Protein AF-A0A1D2L6M6-F1 (afdb_monomer_lite)

Sequence (122 aa):
MKLMSSIGLTLIAVGSLLASIVLSYIAGYYVDEYDELSASMRDSGFFVLFVIILFFVNLGIVIFALTRTIKQTRFLLFIQLITVLMSVFLTVAIYCGYAETRDAIRETNNDPYFFLDDYIER

Structure (mmCIF, N/CA/C/O backbone):
data_AF-A0A1D2L6M6-F1
#
_entry.id   AF-A0A1D2L6M6-F1
#
loop_
_atom_site.group_PDB
_atom_site.id
_atom_site.type_symbol
_atom_site.label_atom_id
_atom_site.label_alt_id
_atom_site.label_comp_id
_atom_site.label_asym_id
_atom_site.label_entity_id
_atom_site.label_seq_id
_atom_site.pdbx_PDB_ins_code
_atom_site.Cartn_x
_atom_site.Cartn_y
_atom_site.Cartn_z
_atom_site.occupancy
_atom_site.B_iso_or_equiv
_atom_site.auth_seq_id
_atom_site.auth_comp_id
_atom_site.auth_asym_id
_atom_site.auth_atom_id
_atom_site.pdbx_PDB_model_num
ATOM 1 N N . MET A 1 1 ? -10.019 -9.515 23.834 1.00 62.34 1 MET A N 1
ATOM 2 C CA . MET A 1 1 ? -10.247 -9.893 22.417 1.00 62.34 1 MET A CA 1
ATOM 3 C C . MET A 1 1 ? -10.446 -8.681 21.510 1.00 62.34 1 MET A C 1
ATOM 5 O O . MET A 1 1 ? -9.588 -8.460 20.679 1.00 62.34 1 MET A O 1
ATOM 9 N N . LYS A 1 2 ? -11.483 -7.844 21.695 1.00 70.56 2 LYS A N 1
ATOM 10 C CA . LYS A 1 2 ? -11.763 -6.687 20.808 1.00 70.56 2 LYS A CA 1
ATOM 11 C C . LYS A 1 2 ? -10.590 -5.709 20.620 1.00 70.56 2 LYS A C 1
ATOM 13 O O . LYS A 1 2 ? -10.333 -5.290 19.501 1.00 70.56 2 LYS A O 1
ATOM 18 N N . LEU A 1 3 ? -9.874 -5.391 21.703 1.00 74.62 3 LEU A N 1
ATOM 19 C CA . LEU A 1 3 ? -8.709 -4.501 21.662 1.00 74.62 3 LEU A CA 1
ATOM 20 C C . LEU A 1 3 ? -7.544 -5.123 20.872 1.00 74.62 3 LEU A C 1
ATOM 22 O O . LEU A 1 3 ? -6.972 -4.470 20.013 1.00 74.62 3 LEU A O 1
ATOM 26 N N . MET A 1 4 ? -7.256 -6.412 21.098 1.00 80.31 4 MET A N 1
ATOM 27 C CA . MET A 1 4 ? -6.227 -7.146 20.349 1.00 80.31 4 MET A CA 1
ATOM 28 C C . MET A 1 4 ? -6.561 -7.252 18.859 1.00 80.31 4 MET A C 1
ATOM 30 O O . MET A 1 4 ? -5.673 -7.086 18.033 1.00 80.31 4 MET A O 1
ATOM 34 N N . SER A 1 5 ? -7.833 -7.470 18.504 1.00 83.00 5 SER A N 1
ATOM 35 C CA . SER A 1 5 ? -8.266 -7.473 17.102 1.00 83.00 5 SER A CA 1
ATOM 36 C C . SER A 1 5 ? -8.086 -6.105 16.441 1.00 83.00 5 SER A C 1
ATOM 38 O O . SER A 1 5 ? -7.595 -6.044 15.323 1.00 83.00 5 SER A O 1
ATOM 40 N N . SER A 1 6 ? -8.434 -5.011 17.129 1.00 84.19 6 SER A N 1
ATOM 41 C CA . SER A 1 6 ? -8.251 -3.653 16.598 1.00 84.19 6 SER A CA 1
ATOM 42 C C . SER A 1 6 ? -6.771 -3.315 16.403 1.00 84.19 6 SER A C 1
ATOM 44 O O . SER A 1 6 ? -6.402 -2.839 15.337 1.00 84.19 6 SER A O 1
ATOM 46 N N . ILE A 1 7 ? -5.916 -3.650 17.381 1.00 86.31 7 ILE A N 1
ATOM 47 C CA . ILE A 1 7 ? -4.458 -3.475 17.281 1.00 86.31 7 ILE A CA 1
ATOM 48 C C . ILE A 1 7 ? -3.896 -4.283 16.108 1.00 86.31 7 ILE A C 1
ATOM 50 O O . ILE A 1 7 ? -3.151 -3.738 15.300 1.00 86.31 7 ILE A O 1
ATOM 54 N N . GLY A 1 8 ? -4.280 -5.558 15.976 1.00 86.38 8 GLY A N 1
ATOM 55 C CA . GLY A 1 8 ? -3.846 -6.399 14.859 1.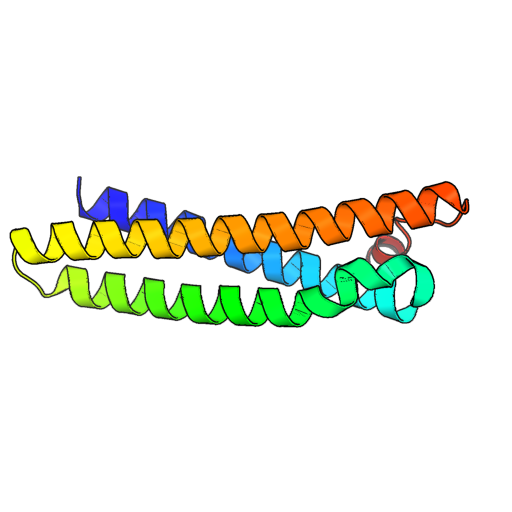00 86.38 8 GLY A CA 1
ATOM 56 C C . GLY A 1 8 ? -4.246 -5.819 13.500 1.00 86.38 8 GLY A C 1
ATOM 57 O O . GLY A 1 8 ? -3.419 -5.743 12.597 1.00 86.38 8 GLY A O 1
ATOM 58 N N . LEU A 1 9 ? -5.483 -5.333 13.371 1.00 88.69 9 LEU A N 1
ATOM 59 C CA . LEU A 1 9 ? -5.966 -4.673 12.154 1.00 88.69 9 LEU A CA 1
ATOM 60 C C . LEU A 1 9 ? -5.202 -3.379 11.847 1.00 88.69 9 LEU A C 1
ATOM 62 O O . LEU A 1 9 ? -4.869 -3.124 10.692 1.00 88.69 9 LEU A O 1
ATOM 66 N N . THR A 1 10 ? -4.882 -2.578 12.862 1.00 88.81 10 THR A N 1
ATOM 67 C CA . THR A 1 10 ? -4.078 -1.364 12.684 1.00 88.81 10 THR A CA 1
ATOM 68 C C . THR A 1 10 ? -2.646 -1.687 12.265 1.00 88.81 10 THR A C 1
ATOM 70 O O . THR A 1 10 ? -2.119 -1.010 11.390 1.00 88.81 10 THR A O 1
ATOM 73 N N . LEU A 1 11 ? -2.027 -2.737 12.812 1.00 92.81 11 LEU A N 1
ATOM 74 C CA . LEU A 1 11 ? -0.691 -3.171 12.382 1.00 92.81 11 LEU A CA 1
ATOM 75 C C . LEU A 1 11 ? -0.674 -3.590 10.907 1.00 92.81 11 LEU A C 1
ATOM 77 O O . LEU A 1 11 ? 0.249 -3.220 10.185 1.00 92.81 11 LEU A O 1
ATOM 81 N N . ILE A 1 12 ? -1.712 -4.293 10.441 1.00 92.19 12 ILE A N 1
ATOM 82 C CA . ILE A 1 12 ? -1.856 -4.629 9.016 1.00 92.19 12 ILE A CA 1
ATOM 83 C C . ILE A 1 12 ? -1.993 -3.349 8.182 1.00 92.19 12 ILE A C 1
ATOM 85 O O . ILE A 1 12 ? -1.297 -3.209 7.183 1.00 92.19 12 ILE A O 1
ATOM 89 N N . ALA A 1 13 ? -2.818 -2.388 8.615 1.00 89.25 13 ALA A N 1
ATOM 90 C CA . ALA A 1 13 ? -2.971 -1.109 7.916 1.00 89.25 13 ALA A CA 1
ATOM 91 C C . ALA A 1 13 ? -1.647 -0.332 7.801 1.00 89.25 13 ALA A C 1
ATOM 93 O O . ALA A 1 13 ? -1.344 0.202 6.736 1.00 89.25 13 ALA A O 1
ATOM 94 N N . VAL A 1 14 ? -0.850 -0.291 8.877 1.00 93.31 14 VAL A N 1
ATOM 95 C CA . VAL A 1 14 ? 0.492 0.320 8.870 1.00 93.31 14 VAL A CA 1
ATOM 96 C C . VAL A 1 14 ? 1.402 -0.403 7.878 1.00 93.31 14 VAL A C 1
ATOM 98 O O . VAL A 1 14 ? 2.059 0.249 7.071 1.00 93.31 14 VAL A O 1
ATOM 101 N N . GLY A 1 15 ? 1.423 -1.739 7.903 1.00 91.88 15 GLY A N 1
ATOM 102 C CA . GLY A 1 15 ? 2.224 -2.538 6.974 1.00 91.88 15 GLY A CA 1
ATOM 103 C C . GLY A 1 15 ? 1.858 -2.281 5.510 1.00 91.88 15 GLY A C 1
ATOM 104 O O . GLY A 1 15 ? 2.742 -2.038 4.692 1.00 91.88 15 GLY A O 1
ATOM 105 N N . SER A 1 16 ? 0.561 -2.253 5.189 1.00 90.56 16 SER A N 1
ATOM 106 C CA . SER A 1 16 ? 0.060 -1.924 3.848 1.00 90.56 16 SER A CA 1
ATOM 107 C C . SER A 1 16 ? 0.447 -0.514 3.408 1.00 90.56 16 SER A C 1
ATOM 109 O O . SER A 1 16 ? 0.857 -0.317 2.264 1.00 90.56 16 SER A O 1
ATOM 111 N N . LEU A 1 17 ? 0.369 0.468 4.311 1.00 92.75 17 LEU A N 1
ATOM 112 C CA . LEU A 1 17 ? 0.786 1.838 4.024 1.00 92.75 17 LEU A CA 1
ATOM 113 C C . LEU A 1 17 ? 2.278 1.910 3.682 1.00 92.75 17 LEU A C 1
ATOM 115 O O . LEU A 1 17 ? 2.636 2.456 2.641 1.00 92.75 17 LEU A O 1
ATOM 119 N N . LEU A 1 18 ? 3.136 1.326 4.523 1.00 93.06 18 LEU A N 1
ATOM 120 C CA . LEU A 1 18 ? 4.584 1.327 4.302 1.00 93.06 18 LEU A CA 1
ATOM 121 C C . LEU A 1 18 ? 4.955 0.627 2.991 1.00 93.06 18 LEU A C 1
ATOM 123 O O . LEU A 1 18 ? 5.720 1.179 2.204 1.00 93.06 18 LEU A O 1
ATOM 127 N N . ALA A 1 19 ? 4.367 -0.541 2.720 1.00 92.19 19 ALA A N 1
ATOM 128 C CA . ALA A 1 19 ? 4.582 -1.258 1.467 1.00 92.19 19 ALA A CA 1
ATOM 129 C C . ALA A 1 19 ? 4.156 -0.427 0.245 1.00 92.19 19 ALA A C 1
ATOM 131 O O . ALA A 1 19 ? 4.881 -0.374 -0.745 1.00 92.19 19 ALA A O 1
ATOM 132 N N . SER A 1 20 ? 3.019 0.270 0.331 1.00 90.50 20 SER A N 1
ATOM 133 C CA . SER A 1 20 ? 2.531 1.125 -0.759 1.00 90.50 20 SER A CA 1
ATOM 134 C C . SER A 1 20 ? 3.469 2.304 -1.020 1.00 90.50 20 SER A C 1
ATOM 136 O O . SER A 1 20 ? 3.763 2.595 -2.173 1.00 90.50 20 SER A O 1
ATOM 138 N N . ILE A 1 21 ? 3.983 2.953 0.032 1.00 89.25 21 ILE A N 1
ATOM 139 C CA . ILE A 1 21 ? 4.944 4.062 -0.096 1.00 89.25 21 ILE A CA 1
ATOM 140 C C . ILE A 1 21 ? 6.233 3.589 -0.774 1.00 89.25 21 ILE A C 1
ATOM 142 O O . ILE A 1 21 ? 6.698 4.237 -1.708 1.00 89.25 21 ILE A O 1
ATOM 146 N N . VAL A 1 22 ? 6.789 2.454 -0.339 1.00 90.25 22 VAL A N 1
ATOM 147 C CA . VAL A 1 22 ? 8.017 1.894 -0.930 1.00 90.25 22 VAL A CA 1
ATOM 148 C C . VAL A 1 22 ? 7.808 1.557 -2.406 1.00 90.25 22 VAL A C 1
ATOM 150 O O . VAL A 1 22 ? 8.625 1.934 -3.239 1.00 90.25 22 VAL A O 1
ATOM 153 N N . LEU A 1 23 ? 6.696 0.906 -2.753 1.00 89.25 23 LEU A N 1
ATOM 154 C CA . LEU A 1 23 ? 6.393 0.580 -4.147 1.00 89.25 23 LEU A CA 1
ATOM 155 C C . LEU A 1 23 ? 6.170 1.832 -5.003 1.00 89.25 23 LEU A C 1
ATOM 157 O O . LEU A 1 23 ? 6.614 1.861 -6.144 1.00 89.25 23 LEU A O 1
ATOM 161 N N . SER A 1 24 ? 5.535 2.871 -4.454 1.00 87.31 24 SER A N 1
ATOM 162 C CA . SER A 1 24 ? 5.368 4.157 -5.142 1.00 87.31 24 SER A CA 1
ATOM 163 C C . SER A 1 24 ? 6.695 4.844 -5.422 1.00 87.31 24 SER A C 1
ATOM 165 O O . SER A 1 24 ? 6.839 5.503 -6.446 1.00 87.31 24 SER A O 1
ATOM 167 N N . TYR A 1 25 ? 7.640 4.733 -4.490 1.00 86.62 25 TYR A N 1
ATOM 168 C CA . TYR A 1 25 ? 8.968 5.300 -4.658 1.00 86.62 25 TYR A CA 1
ATOM 169 C C . TYR A 1 25 ? 9.714 4.593 -5.791 1.00 86.62 25 TYR A C 1
ATOM 171 O O . TYR A 1 25 ? 10.220 5.255 -6.689 1.00 86.62 25 TYR A O 1
ATOM 179 N N . ILE A 1 26 ? 9.694 3.255 -5.806 1.00 85.69 26 ILE A N 1
ATOM 180 C CA . ILE A 1 26 ? 10.302 2.464 -6.887 1.00 85.69 26 ILE A CA 1
ATOM 181 C C . ILE A 1 26 ? 9.611 2.742 -8.231 1.00 85.69 26 ILE A C 1
ATOM 183 O O . ILE A 1 26 ? 10.280 2.868 -9.252 1.00 85.69 26 ILE A O 1
ATOM 187 N N . ALA A 1 27 ? 8.284 2.900 -8.232 1.00 85.25 27 ALA A N 1
ATOM 188 C CA . ALA A 1 27 ? 7.535 3.281 -9.426 1.00 85.25 27 ALA A CA 1
ATOM 189 C C . ALA A 1 27 ? 8.022 4.609 -10.025 1.00 85.25 27 ALA A C 1
ATOM 191 O O . ALA A 1 27 ? 8.089 4.720 -11.243 1.00 85.25 27 ALA A O 1
ATOM 192 N N . GLY A 1 28 ? 8.405 5.582 -9.189 1.00 85.06 28 GLY A N 1
ATOM 193 C CA . GLY A 1 28 ? 8.999 6.841 -9.646 1.00 85.06 28 GLY A CA 1
ATOM 194 C C . GLY A 1 28 ? 10.254 6.623 -10.494 1.00 85.06 28 GLY A C 1
ATOM 195 O O . GLY A 1 28 ? 10.319 7.126 -11.608 1.00 85.06 28 GLY A O 1
ATOM 196 N N . TYR A 1 29 ? 11.187 5.784 -10.027 1.00 86.19 29 TYR A N 1
ATOM 197 C CA . TYR A 1 29 ? 12.397 5.444 -10.789 1.00 86.19 29 TYR A CA 1
ATOM 198 C C . TYR A 1 29 ? 12.069 4.800 -12.136 1.00 86.19 29 TYR A C 1
ATOM 200 O O . TYR A 1 29 ? 12.659 5.152 -13.152 1.00 86.19 29 TYR A O 1
ATOM 208 N N . TYR A 1 30 ? 11.125 3.856 -12.160 1.00 84.75 30 TYR A N 1
ATOM 209 C CA . TYR A 1 30 ? 10.745 3.181 -13.401 1.00 84.75 30 TYR A CA 1
ATOM 210 C C . TYR A 1 30 ? 10.047 4.107 -14.397 1.00 84.75 30 TYR A C 1
ATOM 212 O O . TYR A 1 30 ? 10.240 3.931 -15.596 1.00 84.75 30 TYR A O 1
ATOM 220 N N . VAL A 1 31 ? 9.268 5.080 -13.924 1.00 85.44 31 VAL A N 1
ATOM 221 C CA . VAL A 1 31 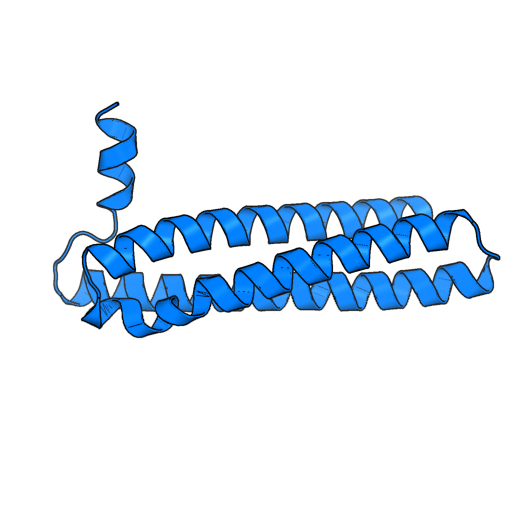? 8.661 6.103 -14.788 1.00 85.44 31 VAL A CA 1
ATOM 222 C C . VAL A 1 31 ? 9.715 7.040 -15.364 1.00 85.44 31 VAL A C 1
ATOM 224 O O . VAL A 1 31 ? 9.656 7.349 -16.551 1.00 85.44 31 VAL A O 1
ATOM 227 N N . ASP A 1 32 ? 10.700 7.439 -14.562 1.00 85.69 32 ASP A N 1
ATOM 228 C CA . ASP A 1 32 ? 11.754 8.345 -15.017 1.00 85.69 32 ASP A CA 1
ATOM 229 C C . ASP A 1 32 ? 12.698 7.683 -16.043 1.00 85.69 32 ASP A C 1
ATOM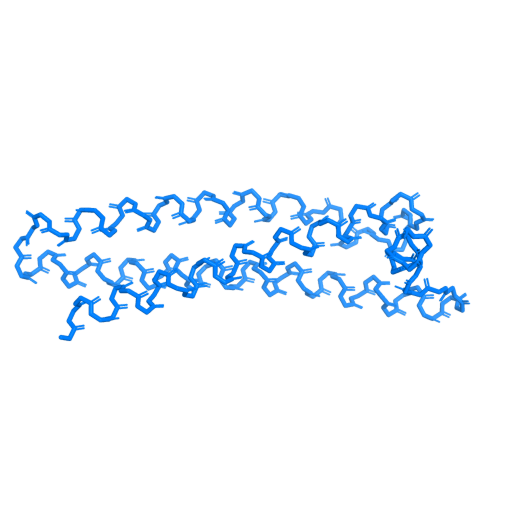 231 O O . ASP A 1 32 ? 13.057 8.314 -17.037 1.00 85.69 32 ASP A O 1
ATOM 235 N N . GLU A 1 33 ? 13.068 6.412 -15.843 1.00 84.75 33 GLU A N 1
ATOM 236 C CA . GLU A 1 33 ? 14.024 5.698 -16.711 1.00 84.75 33 GLU A CA 1
ATOM 237 C C . GLU A 1 33 ? 13.348 4.968 -17.888 1.00 84.75 33 GLU A C 1
ATOM 239 O O . GLU A 1 33 ? 13.887 4.901 -18.994 1.00 84.75 33 GLU A O 1
ATOM 244 N N . TYR A 1 34 ? 12.151 4.414 -17.669 1.00 84.94 34 TYR A N 1
ATOM 245 C CA . TYR A 1 34 ? 11.460 3.522 -18.603 1.00 84.94 34 TYR A CA 1
ATOM 246 C C . TYR A 1 34 ? 9.976 3.906 -18.778 1.00 84.94 34 TYR A C 1
ATOM 248 O O . TYR A 1 34 ? 9.089 3.062 -18.623 1.00 84.94 34 TYR A O 1
ATOM 256 N N . ASP A 1 35 ? 9.688 5.170 -19.112 1.00 82.62 35 ASP A N 1
ATOM 257 C CA . ASP A 1 35 ? 8.328 5.747 -19.240 1.00 82.62 35 ASP A CA 1
ATOM 258 C C . ASP A 1 35 ? 7.349 4.855 -20.043 1.00 82.62 35 ASP A C 1
ATOM 260 O O . ASP A 1 35 ? 6.245 4.550 -19.592 1.00 82.62 35 ASP A O 1
ATOM 264 N N . GLU A 1 36 ? 7.770 4.320 -21.197 1.00 83.06 36 GLU A N 1
ATOM 265 C CA . GLU A 1 36 ? 6.909 3.455 -22.026 1.00 83.06 36 GLU A CA 1
ATOM 266 C C . GLU A 1 36 ? 6.623 2.077 -21.397 1.00 83.06 36 GLU A C 1
ATOM 268 O O . GLU A 1 36 ? 5.537 1.524 -21.586 1.00 83.06 36 GLU A O 1
ATOM 273 N N . LEU A 1 37 ? 7.566 1.519 -20.629 1.00 82.50 37 LEU A N 1
ATOM 274 C CA . LEU A 1 37 ? 7.444 0.191 -20.001 1.00 82.50 37 LEU A CA 1
ATOM 275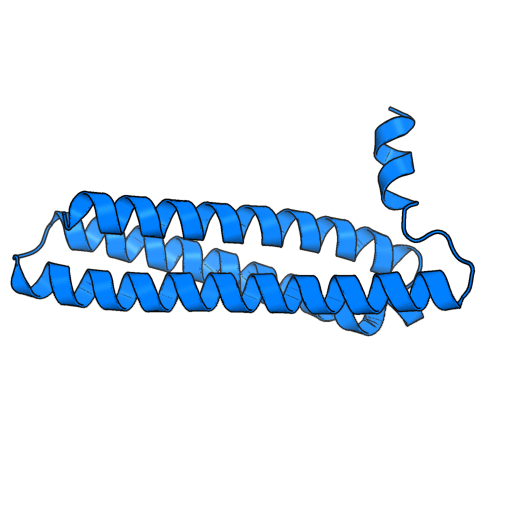 C C . LEU A 1 37 ? 6.779 0.254 -18.615 1.00 82.50 37 LEU A C 1
ATOM 277 O O . LEU A 1 37 ? 6.326 -0.762 -18.085 1.00 82.50 37 LEU A O 1
ATOM 281 N N . SER A 1 38 ? 6.699 1.447 -18.029 1.00 80.38 38 SER A N 1
ATOM 282 C CA . SER A 1 38 ? 6.157 1.713 -16.693 1.00 80.38 38 SER A CA 1
ATOM 283 C C . SER A 1 38 ? 4.742 2.301 -16.716 1.00 80.38 38 SER A C 1
ATOM 285 O O . SER A 1 38 ? 4.219 2.732 -15.686 1.00 80.38 38 SER A O 1
ATOM 287 N N . ALA A 1 39 ? 4.064 2.260 -17.869 1.00 80.88 39 ALA A N 1
ATOM 288 C CA . ALA A 1 39 ? 2.704 2.773 -18.026 1.00 80.88 39 ALA A CA 1
ATOM 289 C C . ALA A 1 39 ? 1.711 2.200 -16.990 1.00 80.88 39 ALA A C 1
ATOM 291 O O . ALA A 1 39 ? 0.866 2.937 -16.481 1.00 80.88 39 ALA A O 1
ATOM 292 N N . SER A 1 40 ? 1.842 0.918 -16.620 1.00 79.06 40 SER A N 1
ATOM 293 C CA . SER A 1 40 ? 1.022 0.256 -15.587 1.00 79.06 40 SER A CA 1
ATOM 294 C C . SER A 1 40 ? 1.244 0.811 -14.171 1.00 79.06 40 SER A C 1
ATOM 296 O O . SER A 1 40 ? 0.392 0.654 -13.295 1.00 79.06 40 SER A O 1
ATOM 298 N N . MET A 1 41 ? 2.361 1.497 -13.933 1.00 82.25 41 MET A N 1
ATOM 299 C CA . MET A 1 41 ? 2.711 2.115 -12.656 1.00 82.25 41 MET A CA 1
ATOM 300 C C . MET A 1 41 ? 2.388 3.598 -12.568 1.00 82.25 41 MET A C 1
ATOM 302 O O . MET A 1 41 ? 2.454 4.167 -11.476 1.00 82.25 41 MET A O 1
ATOM 306 N N . ARG A 1 42 ? 2.003 4.232 -13.672 1.00 79.12 42 ARG A N 1
ATOM 307 C CA . ARG A 1 42 ? 1.699 5.665 -13.703 1.00 79.12 42 ARG A CA 1
ATOM 308 C C . ARG A 1 42 ? 0.566 6.050 -12.741 1.00 79.12 42 ARG A C 1
ATOM 310 O O . ARG A 1 42 ? 0.589 7.125 -12.146 1.00 79.12 42 ARG A O 1
ATOM 317 N N . ASP A 1 43 ? -0.361 5.124 -12.504 1.00 78.06 43 ASP A N 1
ATOM 318 C CA . ASP A 1 43 ? -1.478 5.290 -11.567 1.00 78.06 43 ASP A CA 1
ATOM 319 C C . ASP A 1 43 ? -1.132 4.904 -10.113 1.00 78.06 43 ASP A C 1
ATOM 321 O O . ASP A 1 43 ? -1.938 5.114 -9.200 1.00 78.06 43 ASP A O 1
ATOM 325 N N . SER A 1 44 ? 0.071 4.376 -9.849 1.00 80.31 44 SER A N 1
ATOM 326 C CA . SER A 1 44 ? 0.486 3.932 -8.508 1.00 80.31 44 SER A CA 1
ATOM 327 C C . SER A 1 44 ? 0.395 5.051 -7.465 1.00 80.31 44 SER A C 1
ATOM 329 O O . SER A 1 44 ? -0.104 4.819 -6.362 1.00 80.31 44 SER A O 1
ATOM 331 N N . GLY A 1 45 ? 0.763 6.286 -7.829 1.00 79.31 45 GLY A N 1
ATOM 332 C CA . GLY A 1 45 ? 0.670 7.449 -6.943 1.00 79.31 45 GLY A CA 1
ATOM 333 C C . GLY A 1 45 ? -0.764 7.753 -6.490 1.00 79.31 45 GLY A C 1
ATOM 334 O O . GLY A 1 45 ? -0.993 8.111 -5.331 1.00 79.31 45 GLY A O 1
ATOM 335 N N . PHE A 1 46 ? -1.755 7.537 -7.362 1.00 84.44 46 PHE A N 1
ATOM 336 C CA . PHE A 1 46 ? -3.168 7.690 -7.010 1.00 84.44 46 PHE A CA 1
ATOM 337 C C . PHE A 1 46 ? -3.614 6.612 -6.016 1.00 84.44 46 PHE A C 1
ATOM 339 O O . PHE A 1 46 ? -4.245 6.924 -5.003 1.00 84.44 46 PHE A O 1
ATOM 346 N N . PHE A 1 47 ? -3.238 5.350 -6.242 1.00 84.50 47 PHE A N 1
ATOM 347 C CA . PHE A 1 47 ? -3.565 4.264 -5.314 1.00 84.50 47 PHE A CA 1
ATOM 348 C C . PHE A 1 47 ? -2.927 4.460 -3.934 1.00 84.50 47 PHE A C 1
ATOM 350 O O . PHE A 1 47 ? -3.576 4.209 -2.917 1.00 84.50 47 PHE A O 1
ATOM 357 N N . VAL A 1 48 ? -1.702 4.981 -3.874 1.00 88.56 48 VAL A N 1
ATOM 358 C CA . VAL A 1 48 ? -1.006 5.285 -2.611 1.00 88.56 48 VAL A CA 1
ATOM 359 C C . VAL A 1 48 ? -1.739 6.369 -1.828 1.00 88.56 48 VAL A C 1
ATOM 361 O O . VAL A 1 48 ? -1.939 6.221 -0.620 1.00 88.56 48 VAL A O 1
ATOM 364 N N . LEU A 1 49 ? -2.215 7.422 -2.503 1.00 89.62 49 LEU A N 1
ATOM 365 C CA . LEU A 1 49 ? -3.038 8.455 -1.871 1.00 89.62 49 LEU A CA 1
ATOM 366 C C . LEU A 1 49 ? -4.307 7.854 -1.245 1.00 89.62 49 LEU A C 1
ATOM 368 O O . LEU A 1 49 ? -4.658 8.186 -0.110 1.00 89.62 49 LEU A O 1
ATOM 372 N N . PHE A 1 50 ? -4.961 6.919 -1.938 1.00 90.69 50 PHE A N 1
ATOM 373 C CA . PHE A 1 50 ? -6.109 6.193 -1.389 1.00 90.69 50 PHE A CA 1
ATOM 374 C C . PHE A 1 50 ? -5.743 5.348 -0.164 1.00 90.69 50 PHE A C 1
ATOM 376 O O . PHE A 1 50 ? -6.484 5.357 0.822 1.00 90.69 50 PHE A O 1
ATOM 383 N N . VAL A 1 51 ? -4.596 4.664 -0.175 1.00 90.44 51 VAL A N 1
ATOM 384 C CA . VAL A 1 51 ? -4.106 3.901 0.986 1.00 90.44 51 VAL A CA 1
ATOM 385 C C . VAL A 1 51 ? -3.860 4.826 2.187 1.00 90.44 51 VAL A C 1
ATOM 387 O O . VAL A 1 51 ? -4.258 4.481 3.302 1.00 90.44 51 VAL A O 1
ATOM 390 N N . ILE A 1 52 ? -3.294 6.021 1.973 1.00 91.69 52 ILE A N 1
ATOM 391 C CA . ILE A 1 52 ? -3.097 7.042 3.021 1.00 91.69 52 ILE A CA 1
ATOM 392 C C . ILE A 1 52 ? -4.440 7.494 3.609 1.00 91.69 52 ILE A C 1
ATOM 394 O O . ILE A 1 52 ? -4.600 7.546 4.831 1.00 91.69 52 ILE A O 1
ATOM 398 N N . ILE A 1 53 ? -5.430 7.788 2.762 1.00 93.31 53 ILE A N 1
ATOM 399 C CA . ILE A 1 53 ? -6.769 8.188 3.220 1.00 93.31 53 ILE A CA 1
ATOM 400 C C . ILE A 1 53 ? -7.396 7.071 4.065 1.00 93.31 53 ILE A C 1
ATOM 402 O O . ILE A 1 53 ? -7.887 7.329 5.166 1.00 93.31 53 ILE A O 1
ATOM 406 N N . LEU A 1 54 ? -7.336 5.822 3.594 1.00 92.38 54 LEU A N 1
ATOM 407 C CA . LEU A 1 54 ? -7.859 4.666 4.326 1.00 92.38 54 LEU A CA 1
ATOM 408 C C . LEU A 1 54 ? -7.135 4.446 5.660 1.00 92.38 54 LEU A C 1
ATOM 410 O O . LEU A 1 54 ? -7.773 4.053 6.639 1.00 92.38 54 LEU A O 1
ATOM 414 N N . PHE A 1 55 ? -5.840 4.752 5.742 1.00 92.19 55 PHE A N 1
ATOM 415 C CA . PHE A 1 55 ? -5.095 4.710 6.997 1.00 92.19 55 PHE A CA 1
ATOM 416 C C . PHE A 1 55 ? -5.634 5.722 8.021 1.00 92.19 55 PHE A C 1
ATOM 418 O O . PHE A 1 55 ? -5.906 5.353 9.166 1.00 92.19 55 PHE A O 1
ATOM 425 N N . PHE A 1 56 ? -5.882 6.972 7.619 1.00 92.50 56 PHE A N 1
ATOM 426 C CA . PHE A 1 56 ? -6.490 7.966 8.515 1.00 92.50 56 PHE A CA 1
ATOM 427 C C . PHE A 1 56 ? -7.927 7.606 8.908 1.00 92.50 56 PHE A C 1
ATOM 429 O O . PHE A 1 56 ? -8.313 7.790 10.065 1.00 92.50 56 PHE A O 1
ATOM 436 N N . VAL A 1 57 ? -8.703 7.028 7.987 1.00 92.56 57 VAL A N 1
ATOM 437 C CA . VAL A 1 57 ? -10.030 6.476 8.301 1.00 92.56 57 VAL A CA 1
ATOM 438 C C . VAL A 1 57 ? -9.913 5.354 9.340 1.00 92.56 57 VAL A C 1
ATOM 440 O O . VAL A 1 57 ? -10.676 5.345 10.308 1.00 92.56 57 VAL A O 1
ATOM 443 N N . ASN A 1 58 ? -8.928 4.456 9.211 1.00 90.62 58 ASN A N 1
ATOM 444 C CA . ASN A 1 58 ? -8.660 3.399 10.192 1.00 90.62 58 ASN A CA 1
ATOM 445 C C . ASN A 1 58 ? -8.357 3.979 11.580 1.00 90.62 58 ASN A C 1
ATOM 447 O O . ASN A 1 58 ? -8.979 3.565 12.559 1.00 90.62 58 ASN A O 1
ATOM 451 N N . LEU A 1 59 ? -7.473 4.980 11.663 1.00 89.12 59 LEU A N 1
ATOM 452 C CA . LEU A 1 59 ? -7.159 5.672 12.918 1.00 89.12 59 LEU A CA 1
ATOM 453 C C . LEU A 1 59 ? -8.405 6.310 13.546 1.00 89.12 59 LEU A C 1
ATOM 455 O O . LEU A 1 59 ? -8.644 6.150 14.745 1.00 89.12 59 LEU A O 1
ATOM 459 N N . GLY A 1 60 ? -9.235 6.973 12.737 1.00 86.50 60 GLY A N 1
ATOM 460 C CA . GLY A 1 60 ? -10.503 7.546 13.187 1.00 86.50 60 GLY A CA 1
ATOM 461 C C . GLY A 1 60 ? -11.442 6.495 13.786 1.00 86.50 60 GLY A C 1
ATOM 462 O O . GLY A 1 60 ? -12.008 6.714 14.860 1.00 86.50 60 GLY A O 1
ATOM 463 N N . ILE A 1 61 ? -11.556 5.327 13.145 1.00 87.81 61 ILE A N 1
ATOM 464 C CA . ILE A 1 61 ? -12.371 4.205 13.634 1.00 87.81 61 ILE A CA 1
ATOM 465 C C . ILE A 1 61 ? -11.840 3.675 14.971 1.00 87.81 61 ILE A C 1
ATOM 467 O O . ILE A 1 61 ? -12.637 3.430 15.878 1.00 87.81 61 ILE A O 1
ATOM 471 N N . VAL A 1 62 ? -10.520 3.531 15.122 1.00 86.00 62 VAL A N 1
ATOM 472 C CA . VAL A 1 62 ? -9.895 3.068 16.374 1.00 86.00 62 VAL A CA 1
ATOM 473 C C . VAL A 1 62 ? -10.200 4.031 17.522 1.00 86.00 62 VAL A C 1
ATOM 475 O O . VAL A 1 62 ? -10.678 3.599 18.573 1.00 86.00 62 VAL A O 1
ATOM 478 N N . ILE A 1 63 ? -10.005 5.337 17.314 1.00 84.31 63 ILE A N 1
ATOM 479 C CA . ILE A 1 63 ? -10.290 6.369 18.325 1.00 84.31 63 ILE A CA 1
ATOM 480 C C . ILE A 1 63 ? -11.775 6.337 18.724 1.00 84.31 63 ILE A C 1
ATOM 482 O O . ILE A 1 63 ? -12.112 6.349 19.912 1.00 84.31 63 ILE A O 1
ATOM 486 N N . PHE A 1 64 ? -12.678 6.225 17.747 1.00 82.62 64 PHE A N 1
ATOM 487 C CA . PHE A 1 64 ? -14.116 6.116 18.010 1.00 82.62 64 PHE A CA 1
ATOM 488 C C . PHE A 1 64 ? -14.504 4.814 18.723 1.00 82.62 64 PHE A C 1
ATOM 490 O O . PHE A 1 64 ? -15.431 4.805 19.536 1.00 82.62 64 PHE A O 1
ATOM 497 N N . ALA A 1 65 ? -13.815 3.707 18.446 1.00 81.06 65 ALA A N 1
ATOM 498 C CA . ALA A 1 65 ? -14.098 2.414 19.058 1.00 81.06 65 ALA A CA 1
ATOM 499 C C . ALA A 1 65 ? -13.754 2.380 20.556 1.00 81.06 65 ALA A C 1
ATOM 501 O O . ALA A 1 65 ? -14.420 1.658 21.305 1.00 81.06 65 ALA A O 1
ATOM 502 N N . LEU A 1 66 ? -12.772 3.177 20.995 1.00 76.50 66 LEU A N 1
ATOM 503 C CA . LEU A 1 66 ? -12.337 3.274 22.395 1.00 76.50 66 LEU A CA 1
ATOM 504 C C . LEU A 1 66 ? -13.332 4.018 23.303 1.00 76.50 66 LEU A C 1
ATOM 506 O O . LEU A 1 66 ? -13.328 3.802 24.511 1.00 76.50 66 LEU A O 1
ATOM 510 N N . THR A 1 67 ? -14.202 4.863 22.744 1.00 77.25 67 THR A N 1
ATOM 511 C CA . THR A 1 67 ? -15.098 5.753 23.513 1.00 77.25 67 THR A CA 1
ATOM 512 C C . THR A 1 67 ? -16.559 5.284 23.565 1.00 77.25 67 THR A C 1
ATOM 514 O O . THR A 1 67 ? -17.405 5.944 24.168 1.00 77.25 67 THR A O 1
ATOM 517 N N . ARG A 1 68 ? -16.898 4.153 22.929 1.00 73.50 68 ARG A N 1
ATOM 518 C CA . ARG A 1 68 ? -18.288 3.740 22.645 1.00 73.50 68 ARG A CA 1
ATOM 519 C C . ARG A 1 68 ? -18.706 2.434 23.333 1.00 73.50 68 ARG A C 1
ATOM 521 O O . ARG A 1 68 ? -17.896 1.638 23.796 1.00 73.50 68 ARG A O 1
ATOM 528 N N . THR A 1 69 ? -20.021 2.200 23.362 1.00 71.81 69 THR A N 1
ATOM 529 C CA . THR A 1 69 ? -20.650 1.012 23.969 1.00 71.81 69 THR A CA 1
ATOM 530 C C . THR A 1 69 ? -20.330 -0.298 23.230 1.00 71.81 69 THR A C 1
ATOM 532 O O . THR A 1 69 ? -20.098 -0.320 22.022 1.00 71.81 69 THR A O 1
ATOM 535 N N . ILE A 1 70 ? -20.439 -1.434 23.935 1.00 67.00 70 ILE A N 1
ATOM 536 C CA . ILE A 1 70 ? -20.061 -2.787 23.471 1.00 67.00 70 ILE A CA 1
ATOM 537 C C . ILE A 1 70 ? -20.644 -3.183 22.098 1.00 67.00 70 ILE A C 1
ATOM 539 O O . ILE A 1 70 ? -19.951 -3.878 21.342 1.00 67.00 70 ILE A O 1
ATOM 543 N N . LYS A 1 71 ? -21.895 -2.803 21.782 1.00 71.00 71 LYS A N 1
ATOM 544 C CA . LYS A 1 71 ? -22.552 -3.114 20.493 1.00 71.00 71 LYS A CA 1
ATOM 545 C C . LYS A 1 71 ? -21.995 -2.255 19.353 1.00 71.00 71 LYS A C 1
ATOM 547 O O . LYS A 1 71 ? -21.680 -2.794 18.296 1.00 71.00 71 LYS A O 1
ATOM 552 N N . GLN A 1 72 ? -21.790 -0.960 19.595 1.00 76.06 72 GLN A N 1
ATOM 553 C CA . GLN A 1 72 ? -21.207 -0.026 18.625 1.00 76.06 72 GLN A CA 1
ATOM 554 C C . GLN A 1 72 ? -19.748 -0.383 18.307 1.00 76.06 72 GLN A C 1
ATOM 556 O O . GLN A 1 72 ? -19.356 -0.359 17.145 1.00 76.06 72 GLN A O 1
ATOM 561 N N . THR A 1 73 ? -18.974 -0.847 19.294 1.00 78.69 73 THR A N 1
ATOM 562 C CA . THR A 1 73 ? -17.593 -1.311 19.074 1.00 78.69 73 THR A CA 1
ATOM 563 C C . THR A 1 73 ? -17.506 -2.481 18.086 1.00 78.69 73 THR A C 1
ATOM 565 O O . THR A 1 73 ? -16.556 -2.561 17.321 1.00 78.69 73 THR A O 1
ATOM 568 N N . ARG A 1 74 ? -18.475 -3.414 18.078 1.00 80.44 74 ARG A N 1
ATOM 569 C CA . ARG A 1 74 ? -18.449 -4.559 17.140 1.00 80.44 74 ARG A CA 1
ATOM 570 C C . ARG A 1 74 ? -18.668 -4.114 15.695 1.00 80.44 74 ARG A C 1
ATOM 572 O O . ARG A 1 74 ? -17.979 -4.599 14.808 1.00 80.44 74 ARG A O 1
ATOM 579 N N . PHE A 1 75 ? -19.598 -3.187 15.485 1.00 85.31 75 PHE A N 1
ATOM 580 C CA . PHE A 1 75 ? -19.845 -2.596 14.174 1.00 85.31 75 PHE A CA 1
ATOM 581 C C . PHE A 1 75 ? -18.627 -1.803 13.678 1.00 85.31 75 PHE A C 1
ATOM 583 O O . PHE A 1 75 ? -18.205 -1.976 12.541 1.00 85.31 75 PHE A O 1
ATOM 590 N N . LEU A 1 76 ? -17.994 -1.020 14.558 1.00 87.06 76 LEU A N 1
ATOM 591 C CA . LEU A 1 76 ? -16.770 -0.284 14.229 1.00 87.06 76 LEU A CA 1
ATOM 592 C C . LEU A 1 76 ? -15.605 -1.212 13.860 1.00 87.06 76 LEU A C 1
ATOM 594 O O . LEU A 1 76 ? -14.909 -0.936 12.894 1.00 87.06 76 LEU A O 1
ATOM 598 N N . LEU A 1 77 ? -15.428 -2.340 14.556 1.00 86.88 77 LEU A N 1
ATOM 599 C CA . LEU A 1 77 ? -14.414 -3.340 14.192 1.00 86.88 77 LEU A CA 1
ATOM 600 C C . LEU A 1 77 ? -14.667 -3.968 12.816 1.00 86.88 77 LEU A C 1
ATOM 602 O O . LEU A 1 77 ? -13.718 -4.268 12.099 1.00 86.88 77 LEU A O 1
ATOM 606 N N . PHE A 1 78 ? -15.932 -4.164 12.439 1.00 89.44 78 PHE A N 1
ATOM 607 C CA . PHE A 1 78 ? -16.283 -4.663 11.110 1.00 89.44 78 PHE A CA 1
ATOM 608 C C . PHE A 1 78 ? -15.951 -3.641 10.015 1.00 89.44 78 PHE A C 1
ATOM 610 O O . PHE A 1 78 ? -15.351 -4.002 9.007 1.00 89.44 78 PHE A O 1
ATOM 617 N N . ILE A 1 79 ? -16.255 -2.358 10.241 1.00 90.94 79 ILE A N 1
ATOM 618 C CA . ILE A 1 79 ? -15.833 -1.285 9.329 1.00 90.94 79 ILE A CA 1
ATOM 619 C C . ILE A 1 79 ? -14.303 -1.217 9.265 1.00 90.94 79 ILE A C 1
ATOM 621 O O . ILE A 1 79 ? -13.755 -1.159 8.170 1.00 90.94 79 ILE A O 1
ATOM 625 N N . GLN A 1 80 ? -13.612 -1.303 10.410 1.00 91.94 80 GLN A N 1
ATOM 626 C CA . GLN A 1 80 ? -12.148 -1.320 10.461 1.00 91.94 80 GLN A CA 1
ATOM 627 C C . GLN A 1 80 ? -11.587 -2.443 9.583 1.00 91.94 80 GLN A C 1
ATOM 629 O O . GLN A 1 80 ? -10.676 -2.201 8.800 1.00 91.94 80 GLN A O 1
ATOM 634 N N . LEU A 1 81 ? -12.152 -3.651 9.670 1.00 93.12 81 LEU A N 1
ATOM 635 C CA . LEU A 1 81 ? -11.758 -4.783 8.834 1.00 93.12 81 LEU A CA 1
ATOM 636 C C . LEU A 1 81 ? -11.929 -4.483 7.339 1.00 93.12 81 LEU A C 1
ATOM 638 O O . LEU A 1 81 ? -11.003 -4.737 6.576 1.00 93.12 81 LEU A O 1
ATOM 642 N N . ILE A 1 82 ? -13.068 -3.919 6.920 1.00 95.12 82 ILE A N 1
ATOM 643 C CA . ILE A 1 82 ? -13.296 -3.539 5.515 1.00 95.12 82 ILE A CA 1
ATOM 644 C C . ILE A 1 82 ? -12.244 -2.526 5.059 1.00 95.12 82 ILE A C 1
ATOM 646 O O . ILE A 1 82 ? -11.632 -2.716 4.012 1.00 95.12 82 ILE A O 1
ATOM 650 N N . THR A 1 83 ? -11.987 -1.488 5.858 1.00 93.12 83 THR A N 1
ATOM 651 C CA . THR A 1 83 ? -10.970 -0.473 5.552 1.00 93.12 83 THR A CA 1
ATOM 652 C C . THR A 1 83 ? -9.584 -1.098 5.390 1.00 93.12 83 THR A C 1
ATOM 654 O O . THR A 1 83 ? -8.896 -0.791 4.422 1.00 93.12 83 THR A O 1
ATOM 657 N N . VAL A 1 84 ? -9.190 -2.008 6.288 1.00 94.00 84 VAL A N 1
ATOM 658 C CA . VAL A 1 84 ? -7.904 -2.721 6.192 1.00 94.00 84 VAL A CA 1
ATOM 659 C C . VAL A 1 84 ? -7.837 -3.577 4.935 1.00 94.00 84 VAL A C 1
ATOM 661 O O . VAL A 1 84 ? -6.837 -3.531 4.228 1.00 94.00 84 VAL A O 1
ATOM 664 N N . LEU A 1 85 ? -8.891 -4.338 4.632 1.00 95.69 85 LEU A N 1
ATOM 665 C CA . LEU A 1 85 ? -8.932 -5.166 3.428 1.00 95.69 85 LEU A CA 1
ATOM 666 C C . LEU A 1 85 ? -8.804 -4.314 2.164 1.00 95.69 85 LEU A C 1
ATOM 668 O O . LEU A 1 85 ? -8.042 -4.672 1.274 1.00 95.69 85 LEU A O 1
ATOM 672 N N . MET A 1 86 ? -9.481 -3.165 2.103 1.00 95.12 86 MET A N 1
ATOM 673 C CA . MET A 1 86 ? -9.337 -2.228 0.986 1.00 95.12 86 MET A CA 1
ATOM 674 C C . MET A 1 86 ? -7.903 -1.705 0.858 1.00 95.12 86 MET A C 1
ATOM 676 O O . MET A 1 86 ? -7.373 -1.691 -0.250 1.00 95.12 86 MET A O 1
ATOM 680 N N . SER A 1 87 ? -7.254 -1.333 1.968 1.00 93.50 87 SER A N 1
ATOM 681 C CA . SER A 1 87 ? -5.841 -0.937 1.951 1.00 93.50 87 SER A CA 1
ATOM 682 C C . SER A 1 87 ? -4.955 -2.058 1.411 1.00 93.50 87 SER A C 1
ATOM 684 O O . SER A 1 87 ? -4.144 -1.805 0.529 1.00 93.50 87 SER A O 1
ATOM 686 N N . VAL A 1 88 ? -5.149 -3.296 1.877 1.00 93.88 88 VAL A N 1
ATOM 687 C CA . VAL A 1 88 ? -4.389 -4.465 1.406 1.00 93.88 88 VAL A CA 1
ATOM 688 C C . VAL A 1 88 ? -4.601 -4.697 -0.090 1.00 93.88 88 VAL A C 1
ATOM 690 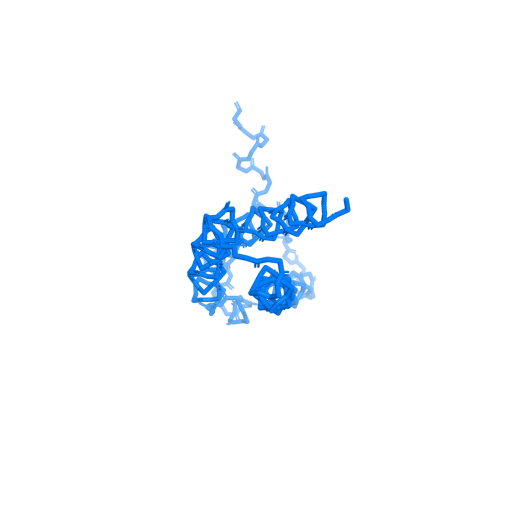O O . VAL A 1 88 ? -3.625 -4.876 -0.810 1.00 93.88 88 VAL A O 1
ATOM 693 N N . PHE A 1 89 ? -5.843 -4.665 -0.581 1.00 94.81 89 PHE A N 1
ATOM 694 C CA . PHE A 1 89 ? -6.124 -4.872 -2.005 1.00 94.81 89 PHE A CA 1
ATOM 695 C C . PHE A 1 89 ? -5.506 -3.789 -2.888 1.00 94.81 89 PHE A C 1
ATOM 697 O O . PHE A 1 89 ? -4.964 -4.110 -3.942 1.00 94.81 89 PHE A O 1
ATOM 704 N N . LEU A 1 90 ? -5.531 -2.530 -2.450 1.00 92.62 90 LEU A N 1
ATOM 705 C CA . LEU A 1 90 ? -4.862 -1.443 -3.164 1.00 92.62 90 LEU A CA 1
ATOM 706 C C . LEU A 1 90 ? -3.342 -1.626 -3.174 1.00 92.62 90 LEU A C 1
ATOM 708 O O . LEU A 1 90 ? -2.723 -1.471 -4.221 1.00 92.62 90 LEU A O 1
ATOM 712 N N . THR A 1 91 ? -2.741 -2.023 -2.049 1.00 93.06 91 THR A N 1
ATOM 713 C CA . THR A 1 91 ? -1.309 -2.352 -1.996 1.00 93.06 91 THR A CA 1
ATOM 714 C C . THR A 1 91 ? -0.954 -3.496 -2.947 1.00 93.06 91 THR A C 1
ATOM 716 O O . THR A 1 91 ? 0.056 -3.423 -3.642 1.00 93.06 91 THR A O 1
ATOM 719 N N . VAL A 1 92 ? -1.788 -4.538 -3.019 1.00 93.31 92 VAL A N 1
ATOM 720 C CA . VAL A 1 92 ? -1.600 -5.648 -3.965 1.00 93.31 92 VAL A CA 1
ATOM 721 C C . VAL A 1 92 ? -1.730 -5.169 -5.410 1.00 93.31 92 VAL A C 1
ATOM 723 O O . VAL A 1 92 ? -0.915 -5.559 -6.236 1.00 93.31 92 VAL A O 1
ATOM 726 N N . ALA A 1 93 ? -2.686 -4.291 -5.719 1.00 90.50 93 ALA A N 1
ATOM 727 C CA . ALA A 1 93 ? -2.827 -3.723 -7.059 1.00 90.50 93 ALA A CA 1
ATOM 728 C C . ALA A 1 93 ? -1.580 -2.925 -7.480 1.00 90.50 93 ALA A C 1
ATOM 730 O O . ALA A 1 93 ? -1.087 -3.105 -8.591 1.00 90.50 93 ALA A O 1
ATOM 731 N N . ILE A 1 94 ? -1.016 -2.118 -6.571 1.00 90.56 94 ILE A N 1
ATOM 732 C CA . ILE A 1 94 ? 0.257 -1.415 -6.804 1.00 90.56 94 ILE A CA 1
ATOM 733 C C . ILE A 1 94 ? 1.384 -2.425 -7.074 1.00 90.56 94 ILE A C 1
ATOM 735 O O . ILE A 1 94 ? 2.177 -2.241 -7.996 1.00 90.56 94 ILE A O 1
ATOM 739 N N . TYR A 1 95 ? 1.447 -3.510 -6.297 1.00 91.62 95 TYR A N 1
ATOM 740 C CA . TYR A 1 95 ? 2.445 -4.561 -6.498 1.00 91.62 95 TYR A CA 1
ATOM 741 C C . TYR A 1 95 ? 2.288 -5.285 -7.842 1.00 91.62 95 TYR A C 1
ATOM 743 O O . TYR A 1 95 ? 3.290 -5.604 -8.476 1.00 91.62 95 TYR A O 1
ATOM 751 N N . CYS A 1 96 ? 1.059 -5.536 -8.298 1.00 91.00 96 CYS A N 1
ATOM 752 C CA . CYS A 1 96 ? 0.814 -6.117 -9.617 1.00 91.00 96 CYS A CA 1
ATOM 753 C C . CYS A 1 96 ? 1.341 -5.205 -10.730 1.00 91.00 96 CYS A C 1
ATOM 755 O O . CYS A 1 96 ? 2.076 -5.689 -11.586 1.00 91.00 96 CYS A O 1
ATOM 757 N N . GLY A 1 97 ? 1.073 -3.895 -10.656 1.00 88.94 97 GLY A N 1
ATOM 758 C CA . GLY A 1 97 ? 1.654 -2.925 -11.591 1.00 88.94 97 GLY A CA 1
ATOM 759 C C . GLY A 1 97 ? 3.187 -2.964 -11.586 1.00 88.94 97 GLY A C 1
ATOM 760 O O . GLY A 1 97 ? 3.805 -3.008 -12.645 1.00 88.94 97 GLY A O 1
ATOM 761 N N . TYR A 1 98 ? 3.802 -3.069 -10.399 1.00 89.50 98 TYR A N 1
ATOM 762 C CA . TYR A 1 98 ? 5.251 -3.266 -10.279 1.00 89.50 98 TYR A CA 1
ATOM 763 C C . TYR A 1 98 ? 5.751 -4.544 -10.944 1.00 89.50 98 TYR A C 1
ATOM 765 O O . TYR A 1 98 ? 6.762 -4.515 -11.644 1.00 89.50 98 TYR A O 1
ATOM 773 N N . ALA A 1 99 ? 5.071 -5.666 -10.720 1.00 89.44 99 ALA A N 1
ATOM 774 C CA . ALA A 1 99 ? 5.466 -6.940 -11.301 1.00 89.44 99 ALA A CA 1
ATOM 775 C C . ALA A 1 99 ? 5.410 -6.890 -12.835 1.00 89.44 99 ALA A C 1
ATOM 777 O O . ALA A 1 99 ? 6.368 -7.312 -13.477 1.00 89.44 99 ALA A O 1
ATOM 778 N N . GLU A 1 100 ? 4.351 -6.306 -13.400 1.00 89.81 100 GLU A N 1
ATOM 779 C CA . GLU A 1 100 ? 4.198 -6.125 -14.847 1.00 89.81 100 GLU A CA 1
ATOM 780 C C . GLU A 1 100 ? 5.318 -5.262 -15.440 1.00 89.81 100 GLU A C 1
ATOM 782 O O . GLU A 1 100 ? 5.961 -5.679 -16.401 1.00 89.81 100 GLU A O 1
ATOM 787 N N . THR A 1 101 ? 5.617 -4.103 -14.842 1.00 88.19 101 THR A N 1
ATOM 788 C CA . THR A 1 101 ? 6.715 -3.235 -15.304 1.00 88.19 101 THR A CA 1
ATOM 789 C C . THR A 1 101 ? 8.066 -3.936 -15.210 1.00 88.19 101 THR A C 1
ATOM 791 O O . THR A 1 101 ? 8.851 -3.909 -16.156 1.00 88.19 101 THR A O 1
ATOM 794 N N . ARG A 1 102 ? 8.340 -4.616 -14.093 1.00 87.62 102 ARG A N 1
ATOM 795 C CA . ARG A 1 102 ? 9.593 -5.356 -13.902 1.00 87.62 102 ARG A CA 1
ATOM 796 C C . ARG A 1 102 ? 9.770 -6.447 -14.957 1.00 87.62 102 ARG A C 1
ATOM 798 O O . ARG A 1 102 ? 10.880 -6.647 -15.454 1.00 87.62 102 ARG A O 1
ATOM 805 N N . ASP A 1 103 ? 8.706 -7.181 -15.259 1.00 89.94 103 ASP A N 1
ATOM 806 C CA . ASP A 1 103 ? 8.755 -8.271 -16.227 1.00 89.94 103 ASP A CA 1
ATOM 807 C C . ASP A 1 103 ? 8.912 -7.715 -17.659 1.00 89.94 103 ASP A C 1
ATOM 809 O O . ASP A 1 103 ? 9.757 -8.216 -18.400 1.00 89.94 103 ASP A O 1
ATOM 8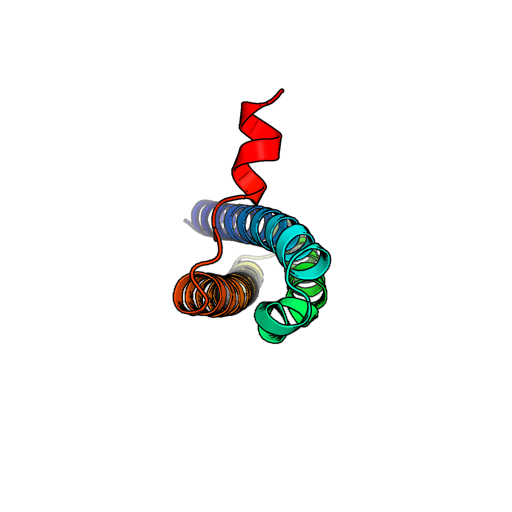13 N N . ALA A 1 104 ? 8.260 -6.594 -17.996 1.00 87.62 104 ALA A N 1
ATOM 814 C CA . ALA A 1 104 ? 8.461 -5.888 -19.268 1.00 87.62 104 ALA A CA 1
ATOM 815 C C . ALA A 1 104 ? 9.908 -5.379 -19.456 1.00 87.62 104 ALA A C 1
ATOM 817 O O . ALA A 1 104 ? 10.506 -5.574 -20.516 1.00 87.62 104 ALA A O 1
ATOM 818 N N . ILE A 1 105 ? 10.514 -4.790 -18.416 1.00 87.62 105 ILE A N 1
ATOM 819 C CA . ILE A 1 105 ? 11.923 -4.351 -18.443 1.00 87.62 105 ILE A CA 1
ATOM 820 C C . ILE A 1 105 ? 12.848 -5.545 -18.727 1.00 87.62 105 ILE A C 1
ATOM 822 O O . ILE A 1 105 ? 13.705 -5.475 -19.614 1.00 87.62 105 ILE A O 1
ATOM 826 N N . ARG A 1 106 ? 12.629 -6.678 -18.046 1.00 88.31 106 ARG A N 1
ATOM 827 C CA . ARG A 1 106 ? 13.415 -7.906 -18.256 1.00 88.31 106 ARG A CA 1
ATOM 828 C C . ARG A 1 106 ? 13.289 -8.462 -19.668 1.00 88.31 106 ARG A C 1
ATOM 830 O O . ARG A 1 106 ? 14.292 -8.884 -20.236 1.00 88.31 106 ARG A O 1
ATOM 837 N N . GLU A 1 107 ? 12.085 -8.468 -20.234 1.00 91.25 107 GLU A N 1
ATOM 838 C CA . GLU A 1 107 ? 11.847 -8.944 -21.603 1.00 91.25 107 GLU A CA 1
ATOM 839 C C . GLU A 1 107 ? 12.593 -8.103 -22.650 1.00 91.25 107 GLU A C 1
ATOM 841 O O . GLU A 1 107 ? 12.995 -8.623 -23.692 1.00 91.25 107 GLU A O 1
ATOM 846 N N . THR A 1 108 ? 12.865 -6.832 -22.345 1.00 89.06 108 THR A N 1
ATOM 847 C CA . THR A 1 108 ? 13.685 -5.942 -23.185 1.00 89.06 108 THR A CA 1
ATOM 848 C C . THR A 1 108 ? 15.201 -6.037 -22.945 1.00 89.06 108 THR A C 1
ATOM 850 O O . THR A 1 108 ? 15.950 -5.270 -23.543 1.00 89.06 108 THR A O 1
ATOM 853 N N . ASN A 1 109 ? 15.679 -6.992 -22.133 1.00 85.06 109 ASN A N 1
ATOM 854 C CA . ASN A 1 109 ? 17.084 -7.130 -21.694 1.00 85.06 109 ASN A CA 1
ATOM 855 C C . ASN A 1 109 ? 17.652 -5.902 -20.953 1.00 85.06 109 ASN A C 1
ATOM 857 O O . ASN A 1 109 ? 18.870 -5.748 -20.860 1.00 85.06 109 ASN A O 1
ATOM 861 N N . ASN A 1 110 ? 16.784 -5.047 -20.419 1.00 83.88 110 ASN A N 1
ATOM 862 C CA . ASN A 1 110 ? 17.171 -3.934 -19.561 1.00 83.88 110 ASN A CA 1
ATOM 863 C C . ASN A 1 110 ? 17.303 -4.405 -18.105 1.00 83.88 110 ASN A C 1
ATOM 865 O O . ASN A 1 110 ? 16.769 -5.456 -17.737 1.00 83.88 110 ASN A O 1
ATOM 869 N N . ASP A 1 111 ? 18.016 -3.645 -17.272 1.00 83.56 111 ASP A N 1
ATOM 870 C CA . ASP A 1 111 ? 18.195 -3.993 -15.864 1.00 83.56 111 ASP A CA 1
ATOM 871 C C . ASP A 1 111 ? 16.968 -3.565 -15.039 1.00 83.56 111 ASP A C 1
ATOM 873 O O . ASP A 1 111 ? 16.729 -2.374 -14.869 1.00 83.56 111 ASP A O 1
ATOM 877 N N . PRO A 1 112 ? 16.174 -4.496 -14.481 1.00 80.62 112 PRO A N 1
ATOM 878 C CA . PRO A 1 112 ? 15.054 -4.144 -13.612 1.00 80.62 112 PRO A CA 1
ATOM 879 C C . PRO A 1 112 ? 15.494 -3.697 -12.210 1.00 80.62 112 PRO A C 1
ATOM 881 O O . PRO A 1 112 ? 14.647 -3.268 -11.427 1.00 80.62 112 PRO A O 1
ATOM 884 N N . TYR A 1 113 ? 16.768 -3.845 -11.849 1.00 81.25 113 TYR A N 1
ATOM 885 C CA . TYR A 1 113 ? 17.289 -3.593 -10.507 1.00 81.25 113 TYR A CA 1
ATOM 886 C C . TYR A 1 113 ? 18.087 -2.296 -10.377 1.00 81.25 113 TYR A C 1
ATOM 888 O O . TYR A 1 113 ? 18.546 -2.015 -9.276 1.00 81.25 113 TYR A O 1
ATOM 896 N N . PHE A 1 114 ? 18.170 -1.476 -11.429 1.00 79.94 114 PHE A N 1
ATOM 897 C CA . PHE A 1 114 ? 18.955 -0.232 -11.439 1.00 79.94 114 PHE A CA 1
ATOM 898 C C . PHE A 1 114 ? 18.619 0.734 -10.286 1.00 79.94 114 PHE A C 1
ATOM 900 O O . PHE A 1 114 ? 19.476 1.464 -9.801 1.00 79.94 114 PHE A O 1
ATOM 907 N N . PHE A 1 115 ? 17.384 0.711 -9.771 1.00 77.38 115 PHE A N 1
ATOM 908 C CA . PHE A 1 115 ? 16.991 1.506 -8.602 1.00 77.38 115 PHE A CA 1
ATOM 909 C C . PHE A 1 115 ? 17.777 1.146 -7.323 1.00 77.38 115 PHE A C 1
ATOM 911 O O . PHE A 1 115 ? 17.771 1.926 -6.374 1.00 77.38 115 PHE A O 1
ATOM 918 N N . LEU A 1 116 ? 18.409 -0.037 -7.256 1.00 77.25 116 LEU A N 1
ATOM 919 C CA . LEU A 1 116 ? 19.277 -0.464 -6.152 1.00 77.25 116 LEU A CA 1
ATOM 920 C C . LEU A 1 116 ? 20.691 0.112 -6.259 1.00 77.25 116 LEU A C 1
ATOM 922 O O . LEU A 1 116 ? 21.348 0.245 -5.226 1.00 77.25 116 LEU A O 1
ATOM 926 N N . ASP A 1 117 ? 21.152 0.468 -7.456 1.00 71.25 117 ASP A N 1
ATOM 927 C CA . ASP A 1 117 ? 22.508 0.992 -7.654 1.00 71.25 117 ASP A CA 1
ATOM 928 C C . ASP A 1 117 ? 22.677 2.342 -6.942 1.00 71.25 117 ASP A C 1
ATOM 930 O O . ASP A 1 117 ? 23.679 2.577 -6.268 1.00 71.25 117 ASP A O 1
ATOM 934 N N . ASP A 1 118 ? 21.611 3.146 -6.920 1.00 64.88 118 ASP A N 1
ATOM 935 C CA . ASP A 1 118 ? 21.512 4.414 -6.183 1.00 64.88 118 ASP A CA 1
ATOM 936 C C . ASP A 1 118 ? 21.629 4.239 -4.643 1.00 64.88 118 ASP A C 1
ATOM 938 O O . ASP A 1 118 ? 21.929 5.187 -3.909 1.00 64.88 118 ASP A O 1
ATOM 942 N N . TYR A 1 119 ? 21.412 3.018 -4.128 1.00 63.44 119 TYR A N 1
ATOM 943 C CA . TYR A 1 119 ? 21.588 2.661 -2.711 1.00 63.44 119 TYR A CA 1
ATOM 944 C C . TYR A 1 119 ? 22.946 2.026 -2.397 1.00 63.44 119 TYR A C 1
ATOM 946 O O . TYR A 1 119 ? 23.359 2.056 -1.238 1.00 63.44 119 TYR A O 1
ATOM 954 N N . ILE A 1 120 ? 23.605 1.412 -3.384 1.00 60.72 120 ILE A N 1
ATOM 955 C CA . ILE A 1 120 ? 24.892 0.720 -3.213 1.00 60.72 120 ILE A CA 1
ATOM 956 C C . ILE A 1 120 ? 26.068 1.683 -3.447 1.00 60.72 120 ILE A C 1
ATOM 958 O O . ILE A 1 120 ? 27.126 1.502 -2.846 1.00 60.72 120 ILE A O 1
ATOM 962 N N . GLU A 1 121 ? 25.889 2.728 -4.263 1.00 54.53 121 GLU A N 1
ATOM 963 C CA . GLU A 1 121 ? 26.920 3.742 -4.540 1.00 54.53 121 GLU A CA 1
ATOM 964 C C . GLU A 1 121 ? 26.994 4.896 -3.511 1.00 54.53 121 GLU A C 1
ATOM 966 O O . GLU A 1 121 ? 27.816 5.804 -3.662 1.00 54.53 121 GLU A O 1
ATOM 971 N N . ARG A 1 122 ? 26.192 4.860 -2.435 1.00 47.94 122 ARG A N 1
ATOM 972 C CA . ARG A 1 122 ? 26.282 5.779 -1.279 1.00 47.94 122 ARG A CA 1
ATOM 973 C C . ARG A 1 122 ? 26.885 5.115 -0.047 1.00 47.94 122 ARG A C 1
ATOM 975 O O . ARG A 1 122 ? 27.653 5.815 0.653 1.00 47.94 122 ARG A O 1
#

Foldseek 3Di:
DLLVLLVVLLVLLVVLLVLLVVLLVLLVVCCVPPVPLLVLLPCSVVLSVLSVVLSVVSVVLSVVLVPDDPVVNVVSSVVSNVSSVSSNVSSVSSVVSLVSSLVSCVVVVHDSCVVCVVVVVD

Organism: Brochothrix thermosphacta (NCBI:txid2756)

Radius of gyration: 18.0 Å; chains: 1; bounding box: 50×18×47 Å

pLDDT: mean 84.97, std 8.52, range [47.94, 95.69]

Secondary structure (DSSP, 8-state):
-HHHHHHHHHHHHHHHHHHHHHHHHHHHHHHHH-TTT-GGGTTHHHHHHHHHHHHHHHHHHHHHHHTS-HHHHHHHHHHHHHHHHHHHHHHHHHHHHHHHHHHHHHHTT--TTGGGHHHH--